Protein AF-A0A7J7N3Y6-F1 (afdb_monomer)

Mean predicted aligned error: 5.69 Å

InterPro domains:
  IPR001736 Phospholipase D/Transphosphatidylase [PF00614] (23-46)
  IPR001736 Phospholipase D/Transphosphatidylase [PS50035] (19-46)
  IPR001736 Phospholipase D/Transphosphatidylase [SM00155] (19-46)
  IPR015679 Phospholipase D family [PTHR18896] (12-65)

Nearest PDB structures (foldseek):
  6ohr-assembly3_C  TM=9.903E-01  e=1.777E-02  Homo sapiens
  6ohr-assembly5_E  TM=9.802E-01  e=1.777E-02  Homo sapiens
  8tdi-assembly3_C  TM=5.486E-01  e=2.566E+00  Collinsella tanakaei
  5zyg-assembly1_A  TM=3.692E-01  e=9.666E+00  Homo sapiens

Structure (mmCIF, N/CA/C/O backbone):
data_AF-A0A7J7N3Y6-F1
#
_entry.id   AF-A0A7J7N3Y6-F1
#
loop_
_atom_site.group_PDB
_atom_site.id
_atom_site.type_symbol
_atom_site.label_atom_id
_atom_site.label_alt_id
_atom_site.label_comp_id
_atom_site.label_asym_id
_atom_site.label_entity_id
_atom_site.label_seq_id
_atom_site.pdbx_PDB_ins_code
_atom_site.Cartn_x
_atom_site.Cartn_y
_atom_site.Cartn_z
_atom_site.occupancy
_atom_site.B_iso_or_equiv
_atom_site.auth_seq_id
_atom_site.auth_comp_id
_atom_site.auth_asym_id
_atom_site.auth_atom_id
_atom_site.pdbx_PDB_model_num
ATOM 1 N N . MET A 1 1 ? 23.530 -9.237 -19.272 1.00 55.66 1 MET A N 1
ATOM 2 C CA . MET A 1 1 ? 22.191 -9.469 -19.869 1.00 55.66 1 MET A CA 1
ATOM 3 C C . MET A 1 1 ? 21.137 -8.407 -19.507 1.00 55.66 1 MET A C 1
ATOM 5 O O . MET A 1 1 ? 20.463 -7.956 -20.419 1.00 55.66 1 MET A O 1
ATOM 9 N N . LYS A 1 2 ? 21.006 -7.931 -18.251 1.00 55.16 2 LYS A N 1
ATOM 10 C CA . LYS A 1 2 ? 19.965 -6.940 -17.860 1.00 55.16 2 LYS A CA 1
ATOM 11 C C . LYS A 1 2 ? 20.074 -5.549 -18.519 1.00 55.16 2 LYS A C 1
ATOM 13 O O . LYS A 1 2 ? 19.052 -4.958 -18.846 1.00 55.16 2 LYS A O 1
ATOM 18 N N . TYR A 1 3 ? 21.286 -5.049 -18.776 1.00 63.50 3 TYR A N 1
ATOM 19 C CA . TYR A 1 3 ? 21.483 -3.724 -19.389 1.00 63.50 3 TYR A CA 1
ATOM 20 C C . TYR A 1 3 ? 20.944 -3.628 -20.828 1.00 63.50 3 TYR A C 1
ATOM 22 O O . TYR A 1 3 ? 20.407 -2.595 -21.210 1.00 63.50 3 TYR A O 1
ATOM 30 N N . SER A 1 4 ? 21.016 -4.712 -21.610 1.00 76.06 4 SER A N 1
ATOM 31 C CA . SER A 1 4 ? 20.567 -4.728 -23.012 1.00 76.06 4 SER A CA 1
ATOM 32 C C . SER A 1 4 ? 19.050 -4.536 -23.143 1.00 76.06 4 SER A C 1
ATOM 34 O O . SER A 1 4 ? 18.604 -3.729 -23.956 1.00 76.06 4 SER A O 1
ATOM 36 N N . ALA A 1 5 ? 18.257 -5.186 -22.285 1.00 76.31 5 ALA A N 1
ATOM 37 C CA . ALA A 1 5 ? 16.801 -5.057 -22.302 1.00 76.31 5 ALA A CA 1
ATOM 38 C C . ALA A 1 5 ? 16.336 -3.629 -21.969 1.00 76.31 5 ALA A C 1
ATOM 40 O O . ALA A 1 5 ? 15.430 -3.113 -22.618 1.00 76.31 5 ALA A O 1
ATOM 41 N N . TYR A 1 6 ? 16.991 -2.959 -21.015 1.00 79.88 6 TYR A N 1
ATOM 42 C CA . TYR A 1 6 ? 16.683 -1.570 -20.670 1.00 79.88 6 TYR A CA 1
ATOM 43 C C . TYR A 1 6 ? 16.926 -0.617 -21.849 1.00 79.88 6 TYR A C 1
ATOM 45 O O . TYR A 1 6 ? 16.069 0.206 -22.168 1.00 79.88 6 TYR A O 1
ATOM 53 N N . PHE A 1 7 ? 18.054 -0.765 -22.553 1.00 84.19 7 PHE A N 1
ATOM 54 C CA . PHE A 1 7 ? 18.337 0.037 -23.747 1.00 84.19 7 PHE A CA 1
ATOM 55 C C . PHE A 1 7 ? 17.337 -0.217 -24.880 1.00 84.19 7 PHE A C 1
ATOM 57 O O . PHE A 1 7 ? 16.890 0.736 -25.518 1.00 84.19 7 PHE A O 1
ATOM 64 N N . ILE A 1 8 ? 16.935 -1.472 -25.095 1.00 86.31 8 ILE A N 1
ATOM 65 C CA . ILE A 1 8 ? 15.930 -1.828 -26.105 1.00 86.31 8 ILE A CA 1
ATOM 66 C C . ILE A 1 8 ? 14.571 -1.209 -25.755 1.00 86.31 8 ILE A C 1
ATOM 68 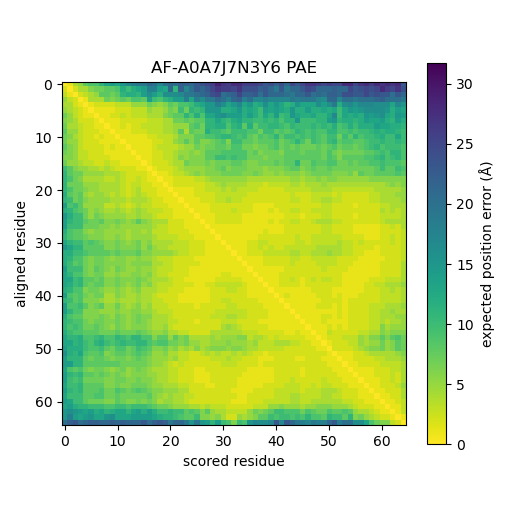O O . ILE A 1 8 ? 13.953 -0.584 -26.612 1.00 86.31 8 ILE A O 1
ATOM 72 N N . MET A 1 9 ? 14.127 -1.305 -24.498 1.00 85.12 9 MET A N 1
ATOM 73 C CA . MET A 1 9 ? 12.855 -0.716 -24.062 1.00 85.12 9 MET A CA 1
ATOM 74 C C . MET A 1 9 ? 12.850 0.809 -24.199 1.00 85.12 9 MET A C 1
ATOM 76 O O . MET A 1 9 ? 11.868 1.371 -24.678 1.00 85.12 9 MET A O 1
ATOM 80 N N . GLN A 1 10 ? 13.959 1.483 -23.875 1.00 86.50 10 GLN A N 1
ATOM 81 C CA . GLN A 1 10 ? 14.082 2.928 -24.089 1.00 86.50 10 GLN A CA 1
ATOM 82 C C . GLN A 1 10 ? 14.067 3.313 -25.576 1.00 86.50 10 GLN A C 1
ATOM 84 O O . GLN A 1 10 ? 13.447 4.309 -25.949 1.00 86.50 10 GLN A O 1
ATOM 89 N N . ALA A 1 11 ? 14.733 2.542 -26.438 1.00 90.31 11 ALA A N 1
ATOM 90 C CA . ALA A 1 11 ? 14.735 2.791 -27.878 1.00 90.31 11 ALA A CA 1
ATOM 91 C C . ALA A 1 11 ? 13.340 2.586 -28.493 1.00 90.31 11 ALA A C 1
ATOM 93 O O . ALA A 1 11 ? 12.887 3.409 -29.290 1.00 90.31 11 ALA A O 1
ATOM 94 N N . LEU A 1 12 ? 12.632 1.531 -28.077 1.00 91.69 12 LEU A N 1
ATOM 95 C CA . LEU A 1 12 ? 11.258 1.253 -28.498 1.00 91.69 12 LEU A CA 1
ATOM 96 C C . LEU A 1 12 ? 10.285 2.331 -28.008 1.00 91.69 12 LEU A C 1
ATOM 98 O O . LEU A 1 12 ? 9.463 2.796 -28.794 1.00 91.69 12 LEU A O 1
ATOM 102 N N . ALA A 1 13 ? 10.425 2.787 -26.759 1.00 93.38 13 ALA A N 1
ATOM 103 C CA . ALA A 1 13 ? 9.635 3.883 -26.199 1.00 93.38 13 ALA A CA 1
ATOM 104 C C . ALA A 1 13 ? 9.791 5.175 -27.014 1.00 93.38 13 ALA A C 1
ATOM 106 O O . ALA A 1 13 ? 8.802 5.807 -27.383 1.00 93.38 13 ALA A O 1
ATOM 107 N N . LYS A 1 14 ? 11.037 5.539 -27.352 1.00 91.62 14 LYS A N 1
ATOM 108 C CA . LYS A 1 14 ? 11.338 6.722 -28.173 1.00 91.62 14 LYS A CA 1
ATOM 109 C C . LYS A 1 14 ? 10.787 6.593 -29.593 1.00 91.62 14 LYS A C 1
ATOM 111 O O . LYS A 1 14 ? 10.197 7.543 -30.095 1.00 91.62 14 LYS A O 1
ATOM 116 N N . LYS A 1 15 ? 10.950 5.425 -30.227 1.00 95.50 15 LYS A N 1
ATOM 117 C CA . LYS A 1 15 ? 10.475 5.166 -31.596 1.00 95.50 15 LYS A CA 1
ATOM 118 C C . LYS A 1 15 ? 8.950 5.195 -31.689 1.00 95.50 15 LYS A C 1
ATOM 120 O O . LYS A 1 15 ? 8.401 5.827 -32.584 1.00 95.50 15 LYS A O 1
ATOM 125 N N . ASN A 1 16 ? 8.280 4.512 -30.767 1.00 94.56 16 ASN A N 1
ATOM 126 C CA . ASN A 1 16 ? 6.830 4.351 -30.800 1.00 94.56 16 ASN A CA 1
ATOM 127 C C . ASN A 1 16 ? 6.104 5.529 -30.141 1.00 94.56 16 ASN A C 1
ATOM 129 O O . ASN A 1 16 ? 4.898 5.647 -30.300 1.00 94.56 16 ASN A O 1
ATOM 133 N N . ARG A 1 17 ? 6.825 6.405 -29.426 1.00 93.69 17 ARG A N 1
ATOM 134 C CA . ARG A 1 17 ? 6.285 7.550 -28.671 1.00 93.69 17 ARG A CA 1
ATOM 135 C C . ARG A 1 17 ? 5.232 7.169 -27.624 1.00 93.69 17 ARG A C 1
ATOM 137 O O . ARG A 1 17 ? 4.431 8.003 -27.220 1.00 93.69 17 ARG A O 1
ATOM 144 N N . HIS A 1 18 ? 5.266 5.927 -27.153 1.00 90.12 18 HIS A N 1
ATOM 145 C CA . HIS A 1 18 ? 4.423 5.435 -26.072 1.00 90.12 18 HIS A CA 1
ATOM 146 C C . HIS A 1 18 ? 5.278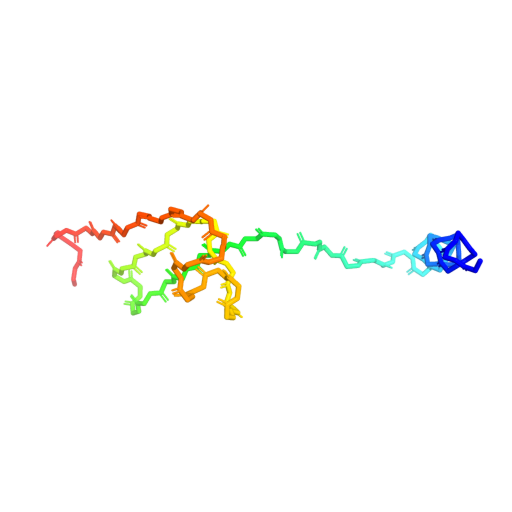 4.628 -25.103 1.00 90.12 18 HIS A C 1
ATOM 148 O O . HIS A 1 18 ? 6.103 3.806 -25.507 1.00 90.12 18 HIS A O 1
ATOM 154 N N . PHE A 1 19 ? 5.064 4.867 -23.817 1.00 91.31 19 PHE A N 1
ATOM 155 C CA . PHE A 1 19 ? 5.643 4.088 -22.738 1.00 91.31 19 PHE A CA 1
ATOM 156 C C . PHE A 1 19 ? 4.647 4.029 -21.590 1.00 91.31 19 PHE A C 1
ATOM 158 O O . PHE A 1 19 ? 3.780 4.897 -21.473 1.00 91.31 19 PHE A O 1
ATOM 165 N N . MET A 1 20 ? 4.759 3.001 -20.755 1.00 92.00 20 MET A N 1
ATOM 166 C CA . MET A 1 20 ? 3.903 2.892 -19.583 1.00 92.00 20 MET A CA 1
ATOM 167 C C . MET A 1 20 ? 4.127 4.079 -18.641 1.00 92.00 20 MET A C 1
ATOM 169 O O . MET A 1 20 ? 5.265 4.459 -18.360 1.00 92.00 20 MET A O 1
ATOM 173 N N . ILE A 1 21 ? 3.039 4.624 -18.106 1.00 92.19 21 ILE A N 1
ATOM 174 C CA . ILE A 1 21 ? 3.103 5.439 -16.895 1.00 92.19 21 ILE A CA 1
ATOM 175 C C . ILE A 1 21 ? 3.191 4.457 -15.730 1.00 92.19 21 ILE A C 1
ATOM 177 O O . ILE A 1 21 ? 2.367 3.549 -15.612 1.00 92.19 21 ILE A O 1
ATOM 181 N N . TYR A 1 22 ? 4.215 4.593 -14.892 1.00 94.62 22 TYR A N 1
ATOM 182 C CA . TYR A 1 22 ? 4.409 3.671 -13.781 1.00 94.62 22 TYR A CA 1
ATOM 183 C C . TYR A 1 22 ? 3.482 4.027 -12.616 1.00 94.62 22 TYR A C 1
ATOM 185 O O . TYR A 1 22 ? 3.748 4.958 -11.855 1.00 94.62 22 TYR A O 1
ATOM 193 N N . ALA A 1 23 ? 2.391 3.274 -12.477 1.00 95.00 23 ALA A N 1
ATOM 194 C CA . ALA A 1 23 ? 1.486 3.390 -11.344 1.00 95.00 23 ALA A CA 1
ATOM 195 C C . ALA A 1 23 ? 2.146 2.800 -10.088 1.00 95.00 23 ALA A C 1
ATOM 197 O O . ALA A 1 23 ? 2.119 1.594 -9.857 1.00 95.00 23 ALA A O 1
ATOM 198 N N . HIS A 1 24 ? 2.749 3.668 -9.276 1.00 97.31 24 HIS A N 1
ATOM 199 C CA . HIS A 1 24 ? 3.330 3.297 -7.984 1.00 97.31 24 HIS A CA 1
ATOM 200 C C . HIS A 1 24 ? 2.376 3.555 -6.805 1.00 97.31 24 HIS A C 1
ATOM 202 O O . HIS A 1 24 ? 2.800 3.535 -5.648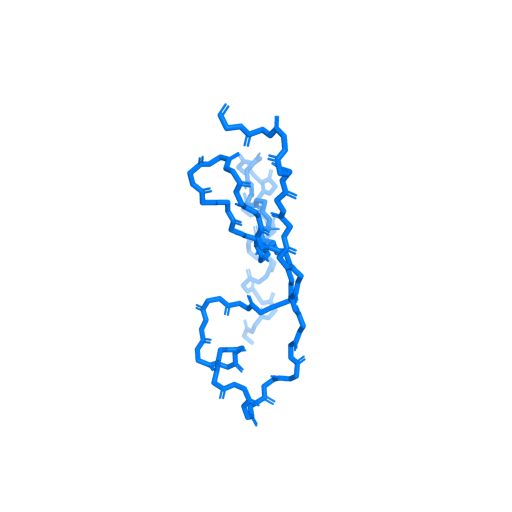 1.00 97.31 24 HIS A O 1
ATOM 208 N N . SER A 1 25 ? 1.104 3.823 -7.0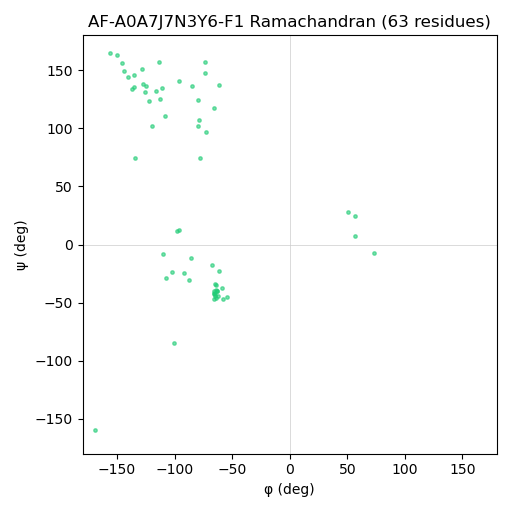88 1.00 97.06 25 SER A N 1
ATOM 209 C CA . SER A 1 25 ? 0.066 4.073 -6.090 1.00 97.06 25 SER A CA 1
ATOM 210 C C . SER A 1 25 ? -0.351 2.786 -5.381 1.00 97.06 25 SER A C 1
ATOM 212 O O . SER A 1 25 ? -0.362 1.713 -5.982 1.00 97.06 25 SER A O 1
ATOM 214 N N . LYS A 1 26 ? -0.721 2.910 -4.105 1.00 97.75 26 LYS A N 1
ATOM 215 C CA . LYS A 1 26 ? -1.350 1.852 -3.306 1.00 97.75 26 LYS A CA 1
ATOM 216 C C . LYS A 1 26 ? -2.522 2.467 -2.556 1.00 97.75 26 LYS A C 1
ATOM 218 O O . LYS A 1 26 ? -2.431 2.810 -1.380 1.00 97.75 26 LYS A O 1
ATOM 223 N N . GLY A 1 27 ? -3.577 2.727 -3.315 1.00 96.88 27 GLY A N 1
ATOM 224 C CA . GLY A 1 27 ? -4.807 3.312 -2.813 1.00 96.88 27 GLY A CA 1
ATOM 225 C C . GLY A 1 27 ? -6.006 2.482 -3.238 1.00 96.88 27 GLY A C 1
ATOM 226 O O . GLY A 1 27 ? -5.965 1.833 -4.284 1.00 96.88 27 GLY A O 1
ATOM 227 N N . MET A 1 28 ? -7.056 2.512 -2.428 1.00 98.19 28 MET A N 1
ATOM 228 C CA . MET A 1 28 ? -8.341 1.887 -2.716 1.00 98.19 28 MET A CA 1
ATOM 229 C C . MET A 1 28 ? -9.451 2.850 -2.317 1.00 98.19 28 MET A C 1
ATOM 231 O O . MET A 1 28 ? -9.394 3.422 -1.234 1.00 98.19 28 MET A O 1
ATOM 235 N N . ILE A 1 29 ? -10.436 3.018 -3.193 1.00 97.62 29 ILE A N 1
ATOM 236 C CA . ILE A 1 29 ? -11.686 3.721 -2.906 1.00 97.62 29 ILE A CA 1
ATOM 237 C C . ILE A 1 29 ? -12.782 2.657 -2.894 1.00 97.62 29 ILE A C 1
ATOM 239 O O . ILE A 1 29 ? -12.783 1.780 -3.761 1.00 97.62 29 ILE A O 1
ATOM 243 N N . VAL A 1 30 ? -13.659 2.705 -1.898 1.00 97.62 30 VAL A N 1
ATOM 244 C CA . VAL A 1 30 ? -14.779 1.776 -1.730 1.00 97.62 30 VAL A CA 1
ATOM 245 C C . VAL A 1 30 ? -16.060 2.595 -1.691 1.00 97.62 30 VAL A C 1
ATOM 247 O O . VAL A 1 30 ? -16.165 3.518 -0.884 1.00 97.62 30 VAL A O 1
ATOM 250 N N . ASP A 1 31 ? -16.980 2.266 -2.600 1.00 96.38 31 ASP A N 1
ATOM 251 C CA . ASP A 1 31 ? -18.321 2.852 -2.728 1.00 96.38 31 ASP A CA 1
ATOM 252 C C . ASP A 1 31 ? -18.358 4.394 -2.763 1.00 96.38 31 ASP A C 1
ATOM 254 O O . ASP A 1 31 ? -19.332 4.998 -2.347 1.00 96.38 31 ASP A O 1
ATOM 258 N N . ASP A 1 32 ? -17.286 5.043 -3.238 1.00 95.94 32 ASP A N 1
ATOM 259 C CA . ASP A 1 32 ? -17.088 6.507 -3.227 1.00 95.94 32 ASP A CA 1
ATOM 260 C C . ASP A 1 32 ? -17.161 7.185 -1.833 1.00 95.94 32 ASP A C 1
ATOM 262 O O . ASP A 1 32 ? -17.039 8.405 -1.724 1.00 95.94 32 ASP A O 1
ATOM 266 N N . GLU A 1 33 ? -17.251 6.408 -0.750 1.00 96.25 33 GLU A N 1
ATOM 267 C CA . GLU A 1 33 ? -17.418 6.892 0.630 1.00 96.25 33 GLU A CA 1
ATOM 268 C C . G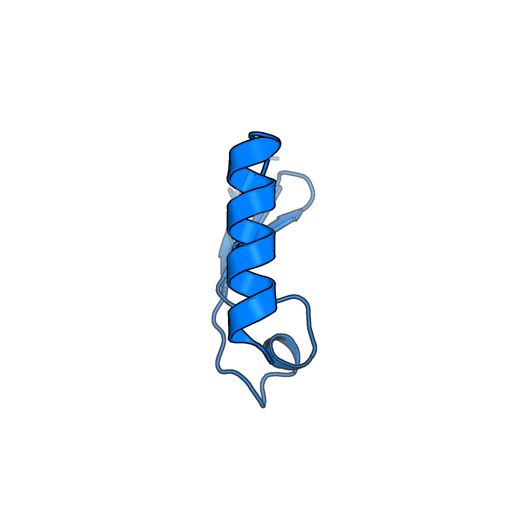LU A 1 33 ? -16.152 6.732 1.482 1.00 96.25 33 GLU A C 1
ATOM 270 O O . GLU A 1 33 ? -15.904 7.504 2.415 1.00 96.25 33 GLU A O 1
ATOM 275 N N . TYR A 1 34 ? -15.332 5.726 1.167 1.00 96.88 34 TYR A N 1
ATOM 276 C CA . TYR A 1 34 ? -14.150 5.377 1.947 1.00 96.88 34 TYR A CA 1
ATOM 277 C C . TYR A 1 34 ? -12.905 5.293 1.072 1.00 96.88 34 TYR A C 1
ATOM 279 O O . TYR A 1 34 ? -12.921 4.701 -0.006 1.00 96.88 34 TYR A O 1
ATOM 287 N N . ALA A 1 35 ? -11.790 5.824 1.567 1.00 97.94 35 ALA A N 1
ATOM 288 C CA . ALA A 1 35 ? -10.491 5.720 0.921 1.00 97.94 35 ALA A CA 1
ATOM 289 C C . ALA A 1 35 ? -9.449 5.124 1.870 1.00 97.94 35 ALA A C 1
ATOM 291 O O . ALA A 1 35 ? -9.334 5.527 3.024 1.00 97.94 35 ALA A O 1
ATOM 292 N N . ILE A 1 36 ? -8.634 4.205 1.357 1.00 98.06 36 ILE A N 1
ATOM 293 C CA . ILE A 1 36 ? -7.411 3.718 1.999 1.00 98.06 36 ILE A CA 1
ATOM 294 C C . ILE A 1 36 ? -6.238 4.187 1.156 1.00 98.06 36 ILE A C 1
ATOM 296 O O . ILE A 1 36 ? -6.186 3.877 -0.031 1.00 98.06 36 ILE A O 1
ATOM 300 N N . ILE A 1 37 ? -5.280 4.885 1.761 1.00 98.19 37 ILE A N 1
ATOM 301 C CA . ILE A 1 37 ? -4.033 5.310 1.114 1.00 98.19 37 ILE A CA 1
ATOM 302 C C . ILE A 1 37 ? -2.848 4.832 1.953 1.00 98.19 37 ILE A C 1
ATOM 304 O O . ILE A 1 37 ? -2.813 5.047 3.165 1.00 98.19 37 ILE A O 1
ATOM 308 N N . GLY A 1 38 ? -1.854 4.200 1.324 1.00 97.75 38 GLY A N 1
ATOM 309 C CA . GLY A 1 38 ? -0.681 3.711 2.046 1.00 97.75 38 GLY A CA 1
ATOM 310 C C . GLY A 1 38 ? 0.478 3.249 1.170 1.00 97.75 38 GLY A C 1
ATOM 311 O O . GLY A 1 38 ? 0.603 3.621 0.003 1.00 97.75 38 GLY A O 1
ATOM 312 N N . PHE A 1 39 ? 1.345 2.435 1.772 1.00 97.81 39 PHE A N 1
ATOM 313 C CA . PHE A 1 39 ? 2.550 1.884 1.140 1.00 97.81 39 PHE A CA 1
ATOM 314 C C . PHE A 1 39 ? 2.380 0.418 0.700 1.00 97.81 39 PHE A C 1
ATOM 316 O O . PHE A 1 39 ? 3.024 -0.013 -0.265 1.00 97.81 39 PHE A O 1
ATOM 323 N N . ALA A 1 40 ? 1.439 -0.298 1.330 1.00 98.00 40 ALA A N 1
ATOM 324 C CA . ALA A 1 40 ? 1.215 -1.724 1.134 1.00 98.00 40 ALA A CA 1
ATOM 325 C C . ALA A 1 40 ? 0.717 -2.059 -0.276 1.00 98.00 40 ALA A C 1
ATOM 327 O O . ALA A 1 40 ? -0.377 -1.681 -0.689 1.00 98.00 40 ALA A O 1
ATOM 328 N N . ASN A 1 41 ? 1.509 -2.829 -1.017 1.00 98.00 41 ASN A N 1
ATOM 329 C CA . ASN A 1 41 ? 1.095 -3.383 -2.302 1.00 98.00 41 ASN A CA 1
ATOM 330 C C . ASN A 1 41 ? 0.092 -4.530 -2.101 1.00 98.00 41 ASN A C 1
ATOM 332 O O . ASN A 1 41 ? 0.126 -5.217 -1.084 1.00 98.00 41 ASN A O 1
ATOM 336 N N . ILE A 1 42 ? -0.721 -4.836 -3.116 1.00 97.69 42 ILE A N 1
ATOM 337 C CA . ILE A 1 42 ? -1.581 -6.030 -3.097 1.00 97.69 42 ILE A CA 1
ATOM 338 C C . ILE A 1 42 ? -0.738 -7.273 -3.416 1.00 97.69 42 ILE A C 1
ATOM 340 O O . ILE A 1 42 ? -0.730 -7.788 -4.531 1.00 97.69 42 ILE A O 1
ATOM 344 N N . ASN A 1 43 ? 0.060 -7.711 -2.446 1.00 97.38 43 ASN A N 1
ATOM 345 C CA . ASN A 1 43 ? 0.839 -8.943 -2.493 1.00 97.38 43 ASN A CA 1
ATOM 346 C C . ASN A 1 43 ? 1.153 -9.432 -1.070 1.00 97.38 43 ASN A C 1
ATOM 348 O O . ASN A 1 43 ? 1.041 -8.684 -0.101 1.00 97.38 43 ASN A O 1
ATOM 352 N N . GLN A 1 44 ? 1.585 -10.690 -0.946 1.00 97.94 44 GLN A N 1
ATOM 353 C CA . GLN A 1 44 ? 1.897 -11.295 0.353 1.00 97.94 44 GLN A CA 1
ATOM 354 C C . GLN A 1 44 ? 2.989 -10.530 1.112 1.00 97.94 44 GLN A C 1
ATOM 356 O O . GLN A 1 44 ? 2.887 -10.368 2.318 1.00 97.94 44 GLN A O 1
ATOM 361 N N . ARG A 1 45 ? 4.004 -10.011 0.413 1.00 97.75 45 ARG A N 1
ATOM 362 C CA . ARG A 1 45 ? 5.105 -9.248 1.020 1.00 97.75 45 ARG A CA 1
ATOM 363 C C . ARG A 1 45 ? 4.609 -8.066 1.859 1.00 97.75 45 ARG A C 1
ATOM 365 O O . ARG A 1 45 ? 5.099 -7.877 2.965 1.00 97.75 45 ARG A O 1
ATOM 372 N N . SER A 1 46 ? 3.655 -7.308 1.331 1.00 98.00 46 SER A N 1
ATOM 373 C CA . SER A 1 46 ? 3.115 -6.125 1.998 1.00 98.00 46 SER A CA 1
ATOM 374 C C . SER A 1 46 ? 1.943 -6.445 2.945 1.00 98.00 46 SER A C 1
ATOM 376 O O . SER A 1 46 ? 1.771 -5.754 3.940 1.00 98.00 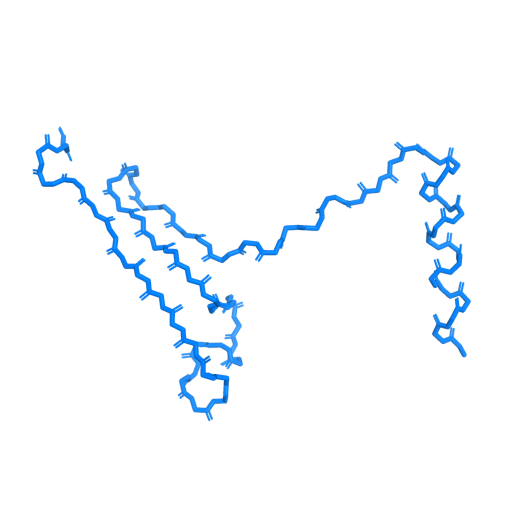46 SER A O 1
ATOM 378 N N . ILE A 1 47 ? 1.127 -7.475 2.668 1.00 96.56 47 ILE A N 1
ATOM 379 C CA . ILE A 1 47 ? -0.109 -7.765 3.435 1.00 96.56 47 ILE A CA 1
ATOM 380 C C . ILE A 1 47 ? 0.114 -8.749 4.599 1.00 96.56 47 ILE A C 1
ATOM 382 O O . ILE A 1 47 ? -0.629 -8.725 5.574 1.00 96.56 47 ILE A O 1
ATOM 386 N N . GLU A 1 48 ? 1.137 -9.606 4.540 1.00 96.94 48 GLU A N 1
ATOM 387 C CA . GLU A 1 48 ? 1.399 -10.627 5.573 1.00 96.94 48 GLU A CA 1
ATOM 388 C C . GLU A 1 48 ? 1.825 -10.029 6.927 1.00 96.94 48 GLU A C 1
ATOM 390 O O . GLU A 1 48 ? 1.772 -10.714 7.945 1.00 96.94 48 GLU A O 1
ATOM 395 N N . GLY A 1 49 ? 2.264 -8.765 6.957 1.00 92.75 49 GLY A N 1
ATOM 396 C CA . GLY A 1 49 ? 2.592 -8.024 8.183 1.00 92.75 49 GLY A CA 1
ATOM 397 C C . GLY A 1 49 ? 3.888 -8.443 8.891 1.00 92.75 49 GLY A C 1
ATOM 398 O O . GLY A 1 49 ? 4.308 -7.775 9.830 1.00 92.75 49 GLY A O 1
ATOM 399 N N . THR A 1 50 ? 4.542 -9.521 8.446 1.00 95.56 50 THR A N 1
ATOM 400 C CA . THR A 1 50 ? 5.810 -10.023 9.016 1.00 95.56 50 THR A CA 1
ATOM 401 C C . THR A 1 50 ? 7.022 -9.837 8.100 1.00 95.56 50 THR A C 1
ATOM 403 O O . THR A 1 50 ? 8.148 -10.085 8.530 1.00 95.56 50 THR A O 1
ATOM 406 N N . ARG A 1 51 ? 6.811 -9.415 6.845 1.00 95.75 51 ARG A N 1
ATOM 407 C CA . ARG A 1 51 ? 7.882 -9.175 5.865 1.00 95.75 51 ARG A CA 1
ATOM 408 C C . ARG A 1 51 ? 8.209 -7.693 5.756 1.00 95.75 51 ARG A C 1
ATOM 410 O O . ARG A 1 51 ? 9.132 -7.233 6.419 1.00 95.75 51 ARG A O 1
ATOM 417 N N . ASP A 1 52 ? 7.461 -6.958 4.937 1.00 97.25 52 ASP A N 1
ATOM 418 C CA . ASP A 1 52 ? 7.670 -5.522 4.786 1.00 97.25 52 ASP A CA 1
ATOM 419 C C . ASP A 1 52 ? 6.908 -4.771 5.881 1.00 97.25 52 ASP A C 1
ATOM 421 O O . ASP A 1 52 ? 5.747 -5.066 6.172 1.00 97.25 52 ASP A O 1
ATOM 425 N N . THR A 1 53 ? 7.561 -3.772 6.475 1.00 96.31 53 THR A N 1
ATOM 426 C CA . THR A 1 53 ? 6.898 -2.825 7.372 1.00 96.31 53 THR A CA 1
ATOM 427 C C . THR A 1 53 ? 6.143 -1.806 6.532 1.00 96.31 53 THR A C 1
ATOM 429 O O . THR A 1 53 ? 6.747 -0.927 5.919 1.00 96.31 53 THR A O 1
ATOM 432 N N . GLU A 1 54 ? 4.821 -1.917 6.518 1.00 98.00 54 GLU A N 1
ATOM 433 C CA . GLU A 1 54 ? 3.932 -1.040 5.76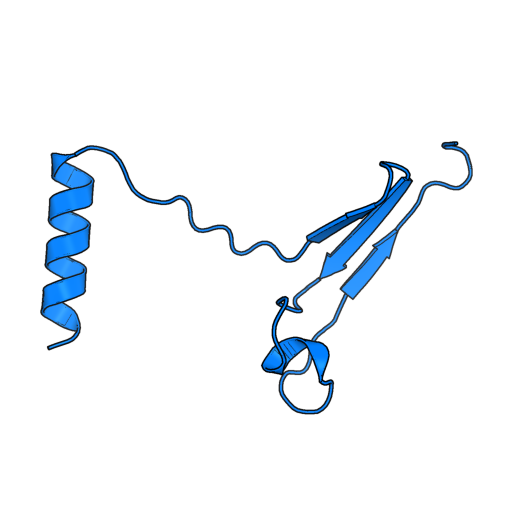0 1.00 98.00 54 GLU A CA 1
ATOM 434 C C . GLU A 1 54 ? 3.072 -0.187 6.703 1.00 98.00 54 GLU A C 1
ATOM 436 O O . GLU A 1 54 ? 2.817 -0.553 7.851 1.00 98.00 54 GLU A O 1
ATOM 441 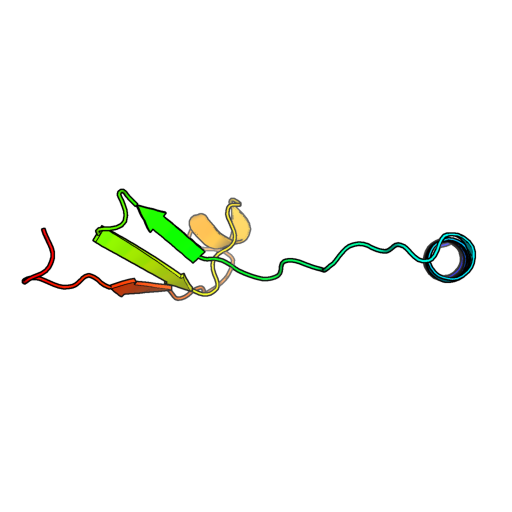N N . ILE A 1 55 ? 2.582 0.948 6.206 1.00 97.31 55 ILE A N 1
ATOM 442 C CA . ILE A 1 55 ? 1.576 1.773 6.886 1.00 97.31 55 ILE A CA 1
ATOM 443 C C . ILE A 1 55 ? 0.506 2.210 5.884 1.00 97.31 55 ILE A C 1
ATOM 445 O O . ILE A 1 55 ? 0.792 2.435 4.703 1.00 97.31 55 ILE A O 1
ATOM 449 N N . ALA A 1 56 ? -0.736 2.318 6.348 1.00 97.75 56 ALA A N 1
ATOM 450 C CA . ALA A 1 56 ? -1.855 2.843 5.579 1.00 97.75 56 ALA A CA 1
ATOM 451 C C . ALA A 1 56 ? -2.799 3.638 6.487 1.00 97.75 56 ALA A C 1
ATOM 453 O O . ALA A 1 56 ? -2.929 3.339 7.674 1.00 97.75 56 ALA A O 1
ATOM 454 N N . MET A 1 57 ? -3.456 4.644 5.915 1.00 98.19 57 MET A N 1
ATOM 455 C CA . MET A 1 57 ? -4.502 5.428 6.559 1.00 98.19 57 MET A CA 1
ATOM 456 C C . MET A 1 57 ? -5.816 5.216 5.816 1.00 98.19 57 MET A C 1
ATOM 458 O O . MET A 1 57 ? -5.862 5.310 4.590 1.00 98.19 57 MET A O 1
ATOM 462 N N . GLY A 1 58 ? -6.871 4.951 6.580 1.00 97.75 58 GLY A N 1
ATOM 463 C CA . GLY A 1 58 ? -8.244 4.979 6.101 1.00 97.75 58 GLY A CA 1
ATOM 464 C C . GLY A 1 58 ? -8.902 6.323 6.412 1.00 97.75 58 GLY A C 1
ATOM 465 O O . GLY A 1 58 ? -8.678 6.878 7.489 1.00 97.75 58 GLY A O 1
ATOM 466 N N . ALA A 1 59 ? -9.698 6.843 5.485 1.00 96.94 59 ALA A N 1
ATOM 467 C CA . ALA A 1 59 ? -10.413 8.105 5.616 1.00 96.94 59 ALA A CA 1
ATOM 468 C C . ALA A 1 59 ? -11.819 8.003 5.010 1.00 96.94 59 ALA A C 1
ATOM 470 O O . ALA A 1 59 ? -12.015 7.346 3.991 1.00 96.94 59 ALA A O 1
ATOM 471 N N . TYR A 1 60 ? -12.774 8.685 5.637 1.00 97.44 60 TYR A N 1
ATOM 472 C CA . TYR A 1 60 ? -14.143 8.873 5.153 1.00 97.44 60 TYR A CA 1
ATOM 473 C C . TYR A 1 60 ? -14.683 10.209 5.668 1.00 97.44 60 TYR A C 1
ATOM 475 O O . TYR A 1 60 ? -14.121 10.788 6.605 1.00 97.44 60 TYR A O 1
ATOM 483 N N . GLN A 1 61 ? -15.762 10.705 5.066 1.00 97.56 61 GLN A N 1
ATOM 484 C CA . GLN A 1 61 ? -16.441 11.927 5.498 1.00 97.56 61 GLN A CA 1
ATOM 485 C C . GLN A 1 61 ? -17.794 11.564 6.136 1.00 97.56 61 GLN A C 1
ATOM 487 O O . GLN A 1 61 ? -18.694 11.155 5.414 1.00 97.56 61 GLN A O 1
ATOM 492 N N . PRO A 1 62 ? -17.984 11.728 7.464 1.00 94.00 62 PRO A N 1
ATOM 493 C CA . PRO A 1 62 ? -19.212 11.295 8.148 1.00 94.00 62 PRO A CA 1
ATOM 494 C C . PRO A 1 62 ? -20.499 11.977 7.666 1.00 94.00 62 PRO A C 1
ATOM 496 O O . PRO A 1 62 ? -21.588 11.467 7.892 1.00 94.00 62 PRO A O 1
ATOM 499 N N . GLN A 1 63 ? -20.380 13.163 7.067 1.00 94.25 63 GLN A N 1
ATOM 500 C CA . GLN A 1 63 ? -21.497 13.952 6.547 1.00 94.25 63 GLN A CA 1
ATOM 501 C C . GLN A 1 63 ? -21.702 13.772 5.034 1.00 94.25 63 GLN A C 1
ATOM 503 O O . GLN A 1 63 ? -22.424 14.562 4.428 1.00 94.25 63 GLN A O 1
ATOM 508 N N . HIS A 1 64 ? -21.044 12.787 4.418 1.00 87.19 64 HIS A N 1
ATOM 509 C CA . HIS A 1 64 ? -21.191 12.465 3.005 1.00 87.19 64 HIS A CA 1
ATOM 510 C C . HIS A 1 64 ? -21.697 11.026 2.873 1.00 87.19 64 HIS A C 1
ATOM 512 O O . HIS A 1 64 ? -20.946 10.078 3.088 1.00 87.19 64 HIS A O 1
ATOM 518 N N . THR A 1 65 ? -22.997 10.904 2.609 1.00 68.50 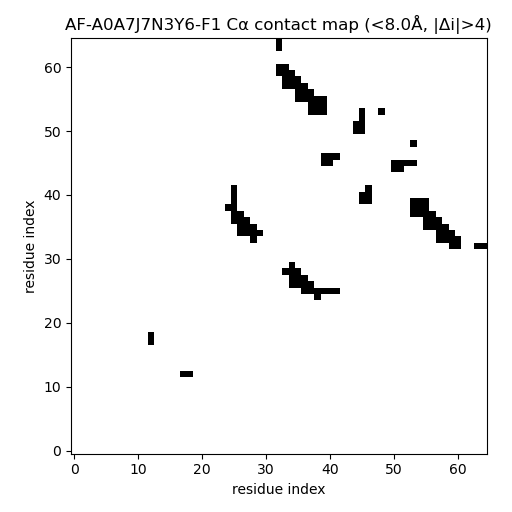65 THR A N 1
ATOM 519 C CA . THR A 1 65 ? -23.758 9.665 2.394 1.00 68.50 65 THR A CA 1
ATOM 520 C C . THR A 1 65 ? -24.873 9.964 1.398 1.00 68.50 65 THR A C 1
ATOM 522 O O . THR A 1 65 ? -25.306 11.144 1.360 1.00 68.50 65 THR A O 1
#

Secondary structure (DSSP, 8-state):
-HHHHHHHHHHHHHHHT---------EEEETTTEEEEES--SSHHHHSSSSS---EEEEE-TT--

Foldseek 3Di:
DVVVVVVVLVVCCVVVVDDDDDPQFDKDDDPVFKIKGWNADPDCQRPVCPHDDIDIDMDGDPPPD

Organism: NCBI:txid39325

Radius of gyration: 18.36 Å; Cα contacts (8 Å, |Δi|>4): 60; chains: 1; bounding box: 46×25×41 Å

pLDDT: mean 92.2, std 9.62, range [55.16, 98.19]

Solvent-accessible surface area (backbone atoms only — not comparable to full-atom values): 4161 Å² total; per-residue (Å²): 120,73,69,59,56,56,54,49,52,52,52,48,26,64,74,70,72,54,71,86,79,83,82,82,77,32,67,49,74,46,93,92,47,36,38,38,46,42,67,41,49,102,45,66,56,34,66,66,68,78,68,41,94,58,57,71,48,77,51,67,54,96,91,60,130

Sequence (65 aa):
MKYSAYFIMQALAKKNRHFMIYAHSKGMIVDDEYAIIGFANINQRSIEGTRDTEIAMGAYQPQHT